Protein AF-0000000085130214 (afdb_homodimer)

Sequence (170 aa):
MQISTFSSREFNQHVSAAKKAASGDDVVYILDRGQPAHVLMSIEKFRELSGQTRNILQLLAMPEAADIDFDIERTKDLPRAVDLSMQISTFSSREFNQHVSAAKKAASGDDVVYILDRGQPAHVLMSIEKFRELSGQTRNILQLLAMPEAADIDFDIERTKDLPRAVDLS

Foldseek 3Di:
DAEAEEEPVRCVVPVVVQQVQQDDCYKYFYDYVRHTDDIDHDPVNVCVVVVVVVVVCLVVVPDPPDPSPPPPPPPPPPPDPPPPD/DAEAEEEPVRCVVPVVVQQVQQDDCYKYFYDYVRHTDDIDHDPVNVCVVVVVVVVVCLVVVPDPPDPDPPPPPPPPPPPPPPPPD

Radius of gyration: 20.52 Å; Cα contacts (8 Å, |Δi|>4): 220; chains: 2; bounding box: 68×54×56 Å

Organism: Delftia acidovorans (strain DSM 14801 / SPH-1) (NCBI:txid398578)

pLDDT: mean 75.81, std 28.14, range [27.58, 98.88]

Secondary structure (DSSP, 8-state):
--EEEEEHHHHHH-HHHHHHHS-TT-EEEEEETTEEEEEEEEHHHHHHHHHHHHHHHHHHH--SSS-------------------/--EEEEEHHHHHH-HHHHHHHS-TT-EEEEEETTEEEEEEEEHHHHHHHHHHHHHHHHHHS--SSS-------------------

Nearest PDB structures (foldseek):
  2odk-assembly2_D  TM=9.166E-01  e=1.575E-02  Nitrosomonas europaea
  3g5o-assembly1_D  TM=7.275E-01  e=4.324E-03  Mycobacterium tuberculosis H37Rv
  6jqy-assembly1_A  TM=8.224E-01  e=8.632E-02  Mycobacterium tuberculosis CDC1551
  3k33-assembly1_C-2  TM=6.121E-01  e=1.575E-02  Punavirus P1
  3k33-assembly1_D-2  TM=6.638E-01  e=3.366E-01  Punavirus P1

Solvent-accessible surface area (backbone atoms only — not comparable to full-atom values): 9834 Å² total; per-residue (Å²): 119,52,80,45,80,32,43,51,67,53,37,73,74,35,49,68,59,48,54,64,55,13,41,62,71,11,36,27,38,29,15,54,94,85,36,78,46,31,35,35,26,11,43,67,40,49,45,50,42,54,47,50,38,51,52,48,48,52,58,65,66,50,69,89,86,78,86,79,75,78,74,68,84,69,87,53,87,59,81,72,74,75,68,83,115,121,52,80,44,78,32,44,51,67,52,38,72,74,34,47,69,60,48,54,63,55,14,40,63,71,12,34,27,38,30,16,55,94,85,35,78,45,31,36,35,28,11,43,66,38,49,46,52,42,54,45,50,38,50,51,47,48,54,58,65,67,50,67,87,93,70,89,78,75,80,72,70,78,68,85,56,87,60,80,73,76,73,72,82,115

Structure (mmCIF, N/CA/C/O backbone):
data_AF-0000000085130214-model_v1
#
loop_
_entity.id
_entity.type
_entity.pdbx_description
1 polymer Antitoxin
#
loop_
_atom_site.group_PDB
_atom_site.id
_atom_site.type_symbol
_atom_site.label_atom_id
_atom_site.label_alt_id
_atom_site.label_comp_id
_atom_site.label_asym_id
_atom_site.label_entity_id
_atom_site.label_seq_id
_atom_site.pdbx_PDB_ins_code
_atom_site.Cartn_x
_atom_site.Cartn_y
_atom_site.Cartn_z
_atom_site.occupancy
_atom_site.B_iso_or_equiv
_atom_site.auth_seq_id
_atom_site.auth_comp_id
_atom_site.auth_asym_id
_atom_site.auth_atom_id
_atom_site.pdbx_PDB_model_num
ATOM 1 N N . MET A 1 1 ? -5.359 -2.365 13.938 1 82.62 1 MET A N 1
ATOM 2 C CA . MET A 1 1 ? -4.434 -2.58 12.828 1 82.62 1 MET A CA 1
ATOM 3 C C . MET A 1 1 ? -3.557 -3.803 13.078 1 82.62 1 MET A C 1
ATOM 5 O O . MET A 1 1 ? -2.889 -3.891 14.109 1 82.62 1 MET A O 1
ATOM 9 N N . GLN A 1 2 ? -3.699 -4.82 12.078 1 93.88 2 GLN A N 1
ATOM 10 C CA . GLN A 1 2 ? -2.797 -5.969 12.141 1 93.88 2 GLN A CA 1
ATOM 11 C C . GLN A 1 2 ? -1.781 -5.926 11 1 93.88 2 GLN A C 1
ATOM 13 O O . GLN A 1 2 ? -2.062 -5.383 9.93 1 93.88 2 GLN A O 1
ATOM 18 N N . ILE A 1 3 ? -0.602 -6.484 11.477 1 96 3 ILE A N 1
ATOM 19 C CA . ILE A 1 3 ? 0.452 -6.52 10.469 1 96 3 ILE A CA 1
ATOM 20 C C . ILE A 1 3 ? 0.766 -7.969 10.102 1 96 3 ILE A C 1
ATOM 22 O O . ILE A 1 3 ? 0.896 -8.828 10.977 1 96 3 ILE A O 1
ATOM 26 N N . SER A 1 4 ? 0.735 -8.234 8.828 1 98.31 4 SER A N 1
ATOM 27 C CA . SER A 1 4 ? 1.188 -9.523 8.312 1 98.31 4 SER A CA 1
ATOM 28 C C . SER A 1 4 ? 2.443 -9.367 7.461 1 98.31 4 SER A C 1
ATOM 30 O O . SER A 1 4 ? 2.627 -8.336 6.801 1 98.31 4 SER A O 1
ATOM 32 N N . THR A 1 5 ? 3.287 -10.422 7.539 1 98.44 5 THR A N 1
ATOM 33 C CA . THR A 1 5 ? 4.52 -10.391 6.762 1 98.44 5 THR A CA 1
ATOM 34 C C . THR A 1 5 ? 4.648 -11.641 5.895 1 98.44 5 THR A C 1
ATOM 36 O O . THR A 1 5 ? 4.402 -12.758 6.363 1 98.44 5 THR A O 1
ATOM 39 N N . PHE A 1 6 ? 5.004 -11.43 4.629 1 98.56 6 PHE A N 1
ATOM 40 C CA . PHE A 1 6 ? 5.289 -12.508 3.686 1 98.56 6 PHE A CA 1
ATOM 41 C C . PHE A 1 6 ? 6.664 -12.328 3.057 1 98.56 6 PHE A C 1
ATOM 43 O O . PHE A 1 6 ? 7.062 -11.211 2.727 1 98.56 6 PHE A O 1
ATOM 50 N N . SER A 1 7 ? 7.32 -13.438 2.916 1 98.56 7 SER A N 1
ATOM 51 C CA . SER A 1 7 ? 8.453 -13.375 1.995 1 98.56 7 SER A CA 1
ATOM 52 C C . SER A 1 7 ? 7.98 -13.227 0.551 1 98.56 7 SER A C 1
ATOM 54 O O . SER A 1 7 ? 6.82 -13.508 0.238 1 98.56 7 SER A O 1
ATOM 56 N N . SER A 1 8 ? 8.859 -12.789 -0.259 1 98 8 SER A N 1
ATOM 57 C CA . SER A 1 8 ? 8.547 -12.703 -1.682 1 98 8 SER A CA 1
ATOM 58 C C . SER A 1 8 ? 7.988 -14.016 -2.211 1 98 8 SER A C 1
ATOM 60 O O . SER A 1 8 ? 6.98 -14.031 -2.92 1 98 8 SER A O 1
ATOM 62 N N . ARG A 1 9 ? 8.625 -15.117 -1.759 1 97.06 9 ARG A N 1
ATOM 63 C CA . ARG A 1 9 ? 8.203 -16.438 -2.197 1 97.06 9 ARG A CA 1
ATOM 64 C C . ARG A 1 9 ? 6.805 -16.766 -1.686 1 97.06 9 ARG A C 1
ATOM 66 O O . ARG A 1 9 ? 5.945 -17.203 -2.449 1 97.06 9 ARG A O 1
ATOM 73 N N . GLU A 1 10 ? 6.594 -16.594 -0.396 1 97.75 10 GLU A N 1
ATOM 74 C CA . GLU A 1 10 ? 5.285 -16.844 0.197 1 97.75 10 GLU A CA 1
ATOM 75 C C . GLU A 1 10 ? 4.203 -16 -0.475 1 97.75 10 GLU A C 1
ATOM 77 O O . GLU A 1 10 ? 3.105 -16.484 -0.747 1 97.75 10 GLU A O 1
ATOM 82 N N . PHE A 1 11 ? 4.508 -14.781 -0.759 1 98.44 11 PHE A N 1
ATOM 83 C CA . PHE A 1 11 ? 3.566 -13.859 -1.39 1 98.44 11 PHE A CA 1
ATOM 84 C C . PHE A 1 11 ? 3.176 -14.359 -2.777 1 98.44 11 PHE A C 1
ATOM 86 O O . PHE A 1 11 ? 1.996 -14.352 -3.135 1 98.44 11 PHE A O 1
ATOM 93 N N . ASN A 1 12 ? 4.168 -14.75 -3.494 1 96.88 12 ASN A N 1
ATOM 94 C CA . ASN A 1 12 ? 3.924 -15.281 -4.832 1 96.88 12 ASN A CA 1
ATOM 95 C C . ASN A 1 12 ? 3.055 -16.531 -4.789 1 96.88 12 ASN A C 1
ATOM 97 O O . ASN A 1 12 ? 2.248 -16.766 -5.691 1 96.88 12 ASN A O 1
ATOM 101 N N . GLN A 1 13 ? 3.17 -17.281 -3.738 1 96.75 13 GLN A N 1
ATOM 102 C CA . GLN A 1 13 ? 2.457 -18.547 -3.631 1 96.75 13 GLN A CA 1
ATOM 103 C C . GLN A 1 13 ? 1.081 -18.359 -3.002 1 96.75 13 GLN A C 1
ATOM 105 O O . GLN A 1 13 ? 0.178 -19.172 -3.207 1 96.75 13 GLN A O 1
ATOM 110 N N . HIS A 1 14 ? 0.981 -17.297 -2.199 1 97.25 14 HIS A N 1
ATOM 111 C CA . HIS A 1 14 ? -0.239 -17.109 -1.423 1 97.25 14 HIS A CA 1
ATOM 112 C C . HIS A 1 14 ? -0.788 -15.703 -1.591 1 97.25 14 HIS A C 1
ATOM 114 O O . HIS A 1 14 ? -1.056 -15.016 -0.603 1 97.25 14 HIS A O 1
ATOM 120 N N . VAL A 1 15 ? -1.053 -15.32 -2.834 1 97.88 15 VAL A N 1
ATOM 121 C CA . VAL A 1 15 ? -1.51 -13.969 -3.148 1 97.88 15 VAL A CA 1
ATOM 122 C C . VAL A 1 15 ? -2.906 -13.75 -2.572 1 97.88 15 VAL A C 1
ATOM 124 O O . VAL A 1 15 ? -3.197 -12.688 -2.02 1 97.88 15 VAL A O 1
ATOM 127 N N . SER A 1 16 ? -3.736 -14.773 -2.695 1 97.31 16 SER A N 1
ATOM 128 C CA . SER A 1 16 ? -5.102 -14.68 -2.193 1 97.31 16 SER A CA 1
ATOM 129 C C . SER A 1 16 ? -5.121 -14.453 -0.684 1 97.31 16 SER A C 1
ATOM 131 O O . SER A 1 16 ? -5.918 -13.656 -0.181 1 97.31 16 SER A O 1
ATOM 133 N N . ALA A 1 17 ? -4.27 -15.172 0.057 1 98.06 17 ALA A N 1
ATOM 134 C CA . ALA A 1 17 ? -4.164 -15 1.503 1 98.06 17 ALA A CA 1
ATOM 135 C C . ALA A 1 17 ? -3.676 -13.602 1.853 1 98.06 17 ALA A C 1
ATOM 137 O O . ALA A 1 17 ? -4.152 -12.992 2.814 1 98.06 17 ALA A O 1
ATOM 138 N N . ALA A 1 18 ? -2.752 -13.086 1.091 1 98.62 18 ALA A N 1
ATOM 139 C CA . ALA A 1 18 ? -2.219 -11.742 1.301 1 98.62 18 ALA A CA 1
ATOM 140 C C . ALA A 1 18 ? -3.303 -10.688 1.104 1 98.62 18 ALA A C 1
ATOM 142 O O . ALA A 1 18 ? -3.406 -9.742 1.888 1 98.62 18 ALA A O 1
ATOM 143 N N . LYS A 1 19 ? -4.09 -10.852 0.056 1 98.19 19 LYS A N 1
ATOM 144 C CA . LYS A 1 19 ? -5.191 -9.93 -0.198 1 98.19 19 LYS A CA 1
ATOM 145 C C . LYS A 1 19 ? -6.199 -9.945 0.946 1 98.19 19 LYS A C 1
ATOM 147 O O . LYS A 1 19 ? -6.703 -8.898 1.357 1 98.19 19 LYS A O 1
ATOM 152 N N . LYS A 1 20 ? -6.465 -11.148 1.44 1 98.06 20 LYS A N 1
ATOM 153 C CA . LYS A 1 20 ? -7.398 -11.273 2.555 1 98.06 20 LYS A CA 1
ATOM 154 C C . LYS A 1 20 ? -6.844 -10.625 3.816 1 98.06 20 LYS A C 1
ATOM 156 O O . LYS A 1 20 ? -7.586 -10.008 4.582 1 98.06 20 LYS A O 1
ATOM 161 N N . ALA A 1 21 ? -5.57 -10.781 3.994 1 98.56 21 ALA A N 1
ATOM 162 C CA . ALA A 1 21 ? -4.902 -10.211 5.156 1 98.56 21 ALA A CA 1
ATOM 163 C C . ALA A 1 21 ? -4.859 -8.688 5.066 1 98.56 21 ALA A C 1
ATOM 165 O O . ALA A 1 21 ? -4.934 -7.992 6.086 1 98.56 21 ALA A O 1
ATOM 166 N N . ALA A 1 22 ? -4.801 -8.156 3.871 1 98.5 22 ALA A N 1
ATOM 167 C CA . ALA A 1 22 ? -4.777 -6.715 3.623 1 98.5 22 ALA A CA 1
ATOM 168 C C . ALA A 1 22 ? -6.191 -6.141 3.574 1 98.5 22 ALA A C 1
ATOM 170 O O . ALA A 1 22 ? -6.645 -5.68 2.525 1 98.5 22 ALA A O 1
ATOM 171 N N . SER A 1 23 ? -6.875 -6.156 4.68 1 97.88 23 SER A N 1
ATOM 172 C CA . SER A 1 23 ? -8.266 -5.727 4.781 1 97.88 23 SER A CA 1
ATOM 173 C C . SER A 1 23 ? -8.445 -4.695 5.887 1 97.88 23 SER A C 1
ATOM 175 O O . SER A 1 23 ? -7.82 -4.793 6.945 1 97.88 23 SER A O 1
ATOM 177 N N . GLY A 1 24 ? -9.312 -3.779 5.566 1 96.88 24 GLY A N 1
ATOM 178 C CA . GLY A 1 24 ? -9.516 -2.734 6.555 1 96.88 24 GLY A CA 1
ATOM 179 C C . GLY A 1 24 ? -8.266 -1.927 6.84 1 96.88 24 GLY A C 1
ATOM 180 O O . GLY A 1 24 ? -7.645 -1.394 5.922 1 96.88 24 GLY A O 1
ATOM 181 N N . ASP A 1 25 ? -7.867 -1.956 8.125 1 95.88 25 ASP A N 1
ATOM 182 C CA . ASP A 1 25 ? -6.707 -1.171 8.531 1 95.88 25 ASP A CA 1
ATOM 183 C C . ASP A 1 25 ? -5.434 -2.018 8.5 1 95.88 25 ASP A C 1
ATOM 185 O O . ASP A 1 25 ? -4.336 -1.504 8.719 1 95.88 25 ASP A O 1
ATOM 189 N N . ASP A 1 26 ? -5.602 -3.279 8.148 1 98.06 26 ASP A N 1
ATOM 190 C CA . ASP A 1 26 ? -4.469 -4.195 8.211 1 98.06 26 ASP A CA 1
ATOM 191 C C . ASP A 1 26 ? -3.557 -4.035 7 1 98.06 26 ASP A C 1
ATOM 193 O O . ASP A 1 26 ? -4.031 -3.777 5.891 1 98.06 26 ASP A O 1
ATOM 197 N N . VAL A 1 27 ? -2.219 -4.23 7.238 1 98.12 27 VAL A N 1
ATOM 198 C CA . VAL A 1 27 ? -1.225 -4.043 6.188 1 98.12 27 VAL A CA 1
ATOM 199 C C . VAL A 1 27 ? -0.369 -5.301 6.055 1 98.12 27 VAL A C 1
ATOM 201 O O . VAL A 1 27 ? -0.035 -5.938 7.055 1 98.12 27 VAL A O 1
ATOM 204 N N . VAL A 1 28 ? -0.035 -5.598 4.805 1 98.88 28 VAL A N 1
ATOM 205 C CA . VAL A 1 28 ? 0.824 -6.742 4.527 1 98.88 28 VAL A CA 1
ATOM 206 C C . VAL A 1 28 ? 2.174 -6.262 3.996 1 98.88 28 VAL A C 1
ATOM 208 O O . VAL A 1 28 ? 2.232 -5.539 3 1 98.88 28 VAL A O 1
ATOM 211 N N . TYR A 1 29 ? 3.238 -6.699 4.688 1 98.75 29 TYR A N 1
ATOM 212 C CA . TYR A 1 29 ? 4.598 -6.438 4.227 1 98.75 29 TYR A CA 1
ATOM 213 C C . TYR A 1 29 ? 5.137 -7.617 3.42 1 98.75 29 TYR A C 1
ATOM 215 O O . TYR A 1 29 ? 5.008 -8.773 3.834 1 98.75 29 TYR A O 1
ATOM 223 N N . ILE A 1 30 ? 5.652 -7.266 2.336 1 98.88 30 ILE A N 1
ATOM 224 C CA . ILE A 1 30 ? 6.324 -8.258 1.501 1 98.88 30 ILE A CA 1
ATOM 225 C C . ILE A 1 30 ? 7.836 -8.07 1.595 1 98.88 30 ILE A C 1
ATOM 227 O O . ILE A 1 30 ? 8.352 -6.973 1.358 1 98.88 30 ILE A O 1
ATOM 231 N N . LEU A 1 31 ? 8.531 -9.195 1.911 1 98.75 31 LEU A N 1
ATOM 232 C CA . LEU A 1 31 ? 9.969 -9.117 2.135 1 98.75 31 LEU A CA 1
ATOM 233 C C . LEU A 1 31 ? 10.734 -9.695 0.951 1 98.75 31 LEU A C 1
ATOM 235 O O . LEU A 1 31 ? 10.336 -10.711 0.383 1 98.75 31 LEU A O 1
ATOM 239 N N . ASP A 1 32 ? 11.703 -9.07 0.537 1 98.12 32 ASP A N 1
ATOM 240 C CA . ASP A 1 32 ? 12.695 -9.609 -0.391 1 98.12 32 ASP A CA 1
ATOM 241 C C . ASP A 1 32 ? 13.992 -9.969 0.334 1 98.12 32 ASP A C 1
ATOM 243 O O . ASP A 1 32 ? 14.75 -9.086 0.738 1 98.12 32 ASP A O 1
ATOM 247 N N . ARG A 1 33 ? 14.281 -11.172 0.426 1 97 33 ARG A N 1
ATOM 248 C CA . ARG A 1 33 ? 15.445 -11.695 1.139 1 97 33 ARG A CA 1
ATOM 249 C C . ARG A 1 33 ? 15.516 -11.125 2.553 1 97 33 ARG A C 1
ATOM 251 O O . ARG A 1 33 ? 16.562 -10.641 2.98 1 97 33 ARG A O 1
ATOM 258 N N . GLY A 1 34 ? 14.383 -11.031 3.209 1 97.06 34 GLY A N 1
ATOM 259 C CA . GLY A 1 34 ? 14.289 -10.68 4.617 1 97.06 34 GLY A CA 1
ATOM 260 C C . GLY A 1 34 ? 14.109 -9.188 4.848 1 97.06 34 GLY A C 1
ATOM 261 O O . GLY A 1 34 ? 13.914 -8.75 5.984 1 97.06 34 GLY A O 1
ATOM 262 N N . GLN A 1 35 ? 14.117 -8.406 3.791 1 97.94 35 GLN A N 1
ATOM 263 C CA . GLN A 1 35 ? 13.961 -6.961 3.902 1 97.94 35 GLN A CA 1
ATOM 264 C C . GLN A 1 35 ? 12.633 -6.504 3.303 1 97.94 35 GLN A C 1
ATOM 266 O O . GLN A 1 35 ? 12.234 -6.977 2.238 1 97.94 35 GLN A O 1
ATOM 271 N N . PRO A 1 36 ? 12 -5.629 3.957 1 98.25 36 PRO A N 1
ATOM 272 C CA . PRO A 1 36 ? 10.758 -5.129 3.363 1 98.25 36 PRO A CA 1
ATOM 273 C C . PRO A 1 36 ? 10.969 -4.516 1.979 1 98.25 36 PRO A C 1
ATOM 275 O O . PRO A 1 36 ? 11.891 -3.713 1.789 1 98.25 36 PRO A O 1
ATOM 278 N N . ALA A 1 37 ? 10.141 -4.902 1.09 1 98.81 37 ALA A N 1
ATOM 279 C CA . ALA A 1 37 ? 10.273 -4.41 -0.28 1 98.81 37 ALA A CA 1
ATOM 280 C C . ALA A 1 37 ? 8.992 -3.725 -0.741 1 98.81 37 ALA A C 1
ATOM 282 O O . ALA A 1 37 ? 9.039 -2.668 -1.376 1 98.81 37 ALA A O 1
ATOM 283 N N . HIS A 1 38 ? 7.844 -4.309 -0.414 1 98.88 38 HIS A N 1
ATOM 284 C CA . HIS A 1 38 ? 6.551 -3.785 -0.84 1 98.88 38 HIS A CA 1
ATOM 285 C C . HIS A 1 38 ? 5.539 -3.824 0.3 1 98.88 38 HIS A C 1
ATOM 287 O O . HIS A 1 38 ? 5.766 -4.484 1.315 1 98.88 38 HIS A O 1
ATOM 293 N N . VAL A 1 39 ? 4.445 -3.111 0.103 1 98.81 39 VAL A N 1
ATOM 294 C CA . VAL A 1 39 ? 3.324 -3.125 1.038 1 98.81 39 VAL A CA 1
ATOM 295 C C . VAL A 1 39 ? 2.012 -3.268 0.271 1 98.81 39 VAL A C 1
ATOM 297 O O . VAL A 1 39 ? 1.814 -2.619 -0.759 1 98.81 39 VAL A O 1
ATOM 300 N N . LEU A 1 40 ? 1.245 -4.117 0.734 1 98.88 40 LEU A N 1
ATOM 301 C CA . LEU A 1 40 ? -0.114 -4.324 0.246 1 98.88 40 LEU A CA 1
ATOM 302 C C . LEU A 1 40 ? -1.138 -3.885 1.287 1 98.88 40 LEU A C 1
ATOM 304 O O . LEU A 1 40 ? -1.004 -4.207 2.471 1 98.88 40 LEU A O 1
ATOM 308 N N . MET A 1 41 ? -2.125 -3.08 0.871 1 98.56 41 MET A N 1
ATOM 309 C CA . MET A 1 41 ? -3.182 -2.629 1.772 1 98.56 41 MET A CA 1
ATOM 310 C C . MET A 1 41 ? -4.512 -2.516 1.038 1 98.56 41 MET A C 1
ATOM 312 O O . MET A 1 41 ? -4.555 -2.596 -0.191 1 98.56 41 MET A O 1
ATOM 316 N N . SER A 1 42 ? -5.57 -2.371 1.771 1 98.81 42 SER A N 1
ATOM 317 C CA . SER A 1 42 ? -6.883 -2.16 1.17 1 98.81 42 SER A CA 1
ATOM 318 C C . SER A 1 42 ? -6.988 -0.772 0.545 1 98.81 42 SER A C 1
ATOM 320 O O . SER A 1 42 ? -6.246 0.139 0.916 1 98.81 42 SER A O 1
ATOM 322 N N . ILE A 1 43 ? -7.891 -0.609 -0.299 1 98.31 43 ILE A N 1
ATOM 323 C CA . ILE A 1 43 ? -8.117 0.686 -0.93 1 98.31 43 ILE A CA 1
ATOM 324 C C . ILE A 1 43 ? -8.562 1.701 0.122 1 98.31 43 ILE A C 1
ATOM 326 O O . ILE A 1 43 ? -8.203 2.879 0.043 1 98.31 43 ILE A O 1
ATOM 330 N N . GLU A 1 44 ? -9.289 1.315 1.1 1 97 44 GLU A N 1
ATOM 331 C CA . GLU A 1 44 ? -9.758 2.199 2.162 1 97 44 GLU A CA 1
ATOM 332 C C . GLU A 1 44 ? -8.594 2.734 2.992 1 97 44 GLU A C 1
ATOM 334 O O . GLU A 1 44 ? -8.547 3.926 3.299 1 97 44 GLU A O 1
ATOM 339 N N . LYS A 1 45 ? -7.699 1.875 3.303 1 96 45 LYS A N 1
ATOM 340 C CA . LYS A 1 45 ? -6.539 2.293 4.086 1 96 45 LYS A CA 1
ATOM 341 C C . LYS A 1 45 ? -5.66 3.258 3.291 1 96 45 LYS A C 1
ATOM 343 O O . LYS A 1 45 ? -5.16 4.242 3.84 1 96 45 LYS A O 1
ATOM 348 N N . PHE A 1 46 ? -5.539 3.025 2.076 1 96.75 46 PHE A N 1
ATOM 349 C CA . PHE A 1 46 ? -4.75 3.896 1.213 1 96.75 46 PHE A CA 1
ATOM 350 C C . PHE A 1 46 ? -5.379 5.281 1.126 1 96.75 46 PHE A C 1
ATOM 352 O O . PHE A 1 46 ? -4.676 6.293 1.212 1 96.75 46 PHE A O 1
ATOM 359 N N . ARG A 1 47 ? -6.602 5.336 0.992 1 93.88 47 ARG A N 1
ATOM 360 C CA . ARG A 1 47 ? -7.32 6.605 0.925 1 93.88 47 ARG A CA 1
ATOM 361 C C . ARG A 1 47 ? -7.164 7.391 2.221 1 93.88 47 ARG A C 1
ATOM 363 O O . ARG A 1 47 ? -6.977 8.609 2.193 1 93.88 47 ARG A O 1
ATOM 370 N N . GLU A 1 48 ? -7.246 6.723 3.264 1 90.81 48 GLU A N 1
ATOM 371 C CA . GLU A 1 48 ? -7.047 7.367 4.559 1 90.81 48 GLU A CA 1
ATOM 372 C C . GLU A 1 48 ? -5.664 8.008 4.656 1 90.81 48 GLU A C 1
ATOM 374 O O . GLU A 1 48 ? -5.535 9.164 5.055 1 90.81 48 GLU A O 1
ATOM 379 N N . LEU A 1 49 ? -4.691 7.242 4.301 1 89.5 49 LEU A N 1
ATOM 380 C CA . LEU A 1 49 ? -3.314 7.707 4.395 1 89.5 49 LEU A CA 1
ATOM 381 C C . LEU A 1 49 ? -3.064 8.859 3.422 1 89.5 49 LEU A C 1
ATOM 383 O O . LEU A 1 49 ? -2.467 9.867 3.793 1 89.5 49 LEU A O 1
ATOM 387 N N . SER A 1 50 ? -3.529 8.66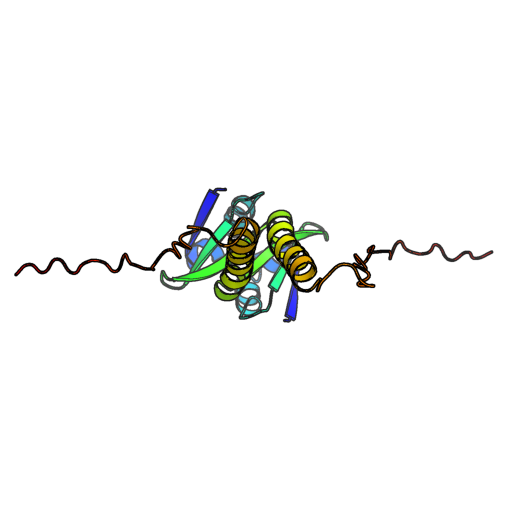4 2.207 1 88.5 50 SER A N 1
ATOM 388 C CA . SER A 1 50 ? -3.303 9.664 1.171 1 88.5 50 SER A CA 1
ATOM 389 C C . SER A 1 50 ? -4.137 10.914 1.42 1 88.5 50 SER A C 1
ATOM 391 O O . SER A 1 50 ? -3.678 12.031 1.174 1 88.5 50 SER A O 1
ATOM 393 N N . GLY A 1 51 ? -5.383 10.695 1.827 1 84.81 51 GLY A N 1
ATOM 394 C CA . GLY A 1 51 ? -6.258 11.812 2.115 1 84.81 51 GLY A CA 1
ATOM 395 C C . GLY A 1 51 ? -5.801 12.641 3.301 1 84.81 51 GLY A C 1
ATOM 396 O O . GLY A 1 51 ? -5.855 13.875 3.264 1 84.81 51 GLY A O 1
ATOM 397 N N . GLN A 1 52 ? -5.43 11.961 4.262 1 77.5 52 GLN A N 1
ATOM 398 C CA . GLN A 1 52 ? -4.953 12.656 5.453 1 77.5 52 GLN A CA 1
ATOM 399 C C . GLN A 1 52 ? -3.746 13.531 5.133 1 77.5 52 GLN A C 1
ATOM 401 O O . GLN A 1 52 ? -3.646 14.664 5.613 1 77.5 52 GLN A O 1
ATOM 406 N N . THR A 1 53 ? -2.875 13.031 4.281 1 75.81 53 THR A N 1
ATOM 407 C CA . THR A 1 53 ? -1.681 13.773 3.893 1 75.81 53 THR A CA 1
ATOM 408 C C . THR A 1 53 ? -2.053 15.023 3.096 1 75.81 53 THR A C 1
ATOM 410 O O . THR A 1 53 ? -1.541 16.109 3.361 1 75.81 53 THR A O 1
ATOM 413 N N . ARG A 1 54 ? -2.967 14.883 2.223 1 76.5 54 ARG A N 1
ATOM 414 C CA . ARG A 1 54 ? -3.385 15.992 1.381 1 76.5 54 ARG A CA 1
ATOM 415 C C . ARG A 1 54 ? -4.105 17.062 2.201 1 76.5 54 ARG A C 1
ATOM 417 O O . ARG A 1 54 ? -3.879 18.25 2.008 1 76.5 54 ARG A O 1
ATOM 424 N N . ASN A 1 55 ? -4.996 16.625 3.082 1 77.31 55 ASN A N 1
ATOM 425 C CA . ASN A 1 55 ? -5.734 17.562 3.912 1 77.31 55 ASN A CA 1
ATOM 426 C C . ASN A 1 55 ? -4.801 18.375 4.816 1 77.31 55 ASN A C 1
ATOM 428 O O . ASN A 1 55 ? -4.973 19.578 4.98 1 77.31 55 ASN A O 1
ATOM 432 N N . ILE A 1 56 ? -3.891 17.719 5.277 1 70.06 56 ILE A N 1
ATOM 433 C CA . ILE A 1 56 ? -2.953 18.375 6.184 1 70.06 56 ILE A CA 1
ATOM 434 C C . ILE A 1 56 ? -2.102 19.375 5.41 1 70.06 56 ILE A C 1
ATOM 436 O O . ILE A 1 56 ? -1.869 20.5 5.875 1 70.06 56 ILE A O 1
ATOM 440 N N . LEU A 1 57 ? -1.671 18.969 4.262 1 69.31 57 LEU A N 1
ATOM 441 C CA . LEU A 1 57 ? -0.868 19.859 3.422 1 69.31 57 LEU A CA 1
ATOM 442 C C . LEU A 1 57 ? -1.667 21.078 3.008 1 69.31 57 LEU A C 1
ATOM 444 O O . LEU A 1 57 ? -1.13 22.188 2.969 1 69.31 57 LEU A O 1
ATOM 448 N N . GLN A 1 58 ? -2.926 20.781 2.721 1 70.38 58 GLN A N 1
ATOM 449 C CA . GLN A 1 58 ? -3.801 21.906 2.375 1 70.38 58 GLN A CA 1
ATOM 450 C C . GLN A 1 58 ? -3.996 22.828 3.566 1 70.38 58 GLN A C 1
ATOM 452 O O . GLN A 1 58 ? -3.996 24.062 3.406 1 70.38 58 GLN A O 1
ATOM 457 N N . LEU A 1 59 ? -4.047 22.203 4.75 1 67.5 59 LEU A N 1
ATOM 458 C CA . LEU A 1 59 ? -4.215 22.984 5.973 1 67.5 59 LEU A CA 1
ATOM 459 C C . LEU A 1 59 ? -2.957 23.797 6.273 1 67.5 59 LEU A C 1
ATOM 461 O O . LEU A 1 59 ? -3.043 24.938 6.727 1 67.5 59 LEU A O 1
ATOM 465 N N . LEU A 1 60 ? -1.816 23.219 6 1 66.12 60 LEU A N 1
ATOM 466 C CA . LEU A 1 60 ? -0.545 23.875 6.281 1 66.12 60 LEU A CA 1
ATOM 467 C C . LEU A 1 60 ? -0.244 24.938 5.234 1 66.12 60 LEU A C 1
ATOM 469 O O . LEU A 1 60 ? 0.45 25.922 5.52 1 66.12 60 LEU A O 1
ATOM 473 N N . ALA A 1 61 ? -0.525 24.609 4.051 1 58.53 61 ALA A N 1
ATOM 474 C CA . ALA A 1 61 ? -0.294 25.562 2.961 1 58.53 61 ALA A CA 1
ATOM 475 C C . ALA A 1 61 ? -1.238 26.75 3.061 1 58.53 61 ALA A C 1
ATOM 477 O O . ALA A 1 61 ? -1.087 27.734 2.328 1 58.53 61 ALA A O 1
ATOM 478 N N . MET A 1 62 ? -2.4 26.578 3.891 1 52.19 62 MET A N 1
ATOM 479 C CA . MET A 1 62 ? -3.303 27.703 4.043 1 52.19 62 MET A CA 1
ATOM 480 C C . MET A 1 62 ? -2.613 28.859 4.766 1 52.19 62 MET A C 1
ATOM 482 O O . MET A 1 62 ? -2.252 28.734 5.938 1 52.19 62 MET A O 1
ATOM 486 N N . PRO A 1 63 ? -1.787 29.656 4.191 1 47.22 63 PRO A N 1
ATOM 487 C CA . PRO A 1 63 ? -1.311 30.875 4.859 1 47.22 63 PRO A CA 1
ATOM 488 C C . PRO A 1 63 ? -2.27 31.359 5.941 1 47.22 63 PRO A C 1
ATOM 490 O O . PRO A 1 63 ? -3.428 30.938 5.984 1 47.22 63 PRO A O 1
ATOM 493 N N . GLU A 1 64 ? -2.352 32.812 6.812 1 43 64 GLU A N 1
ATOM 494 C CA . GLU A 1 64 ? -3.316 33.594 7.578 1 43 64 GLU A CA 1
ATOM 495 C C . GLU A 1 64 ? -4.734 33.406 7.0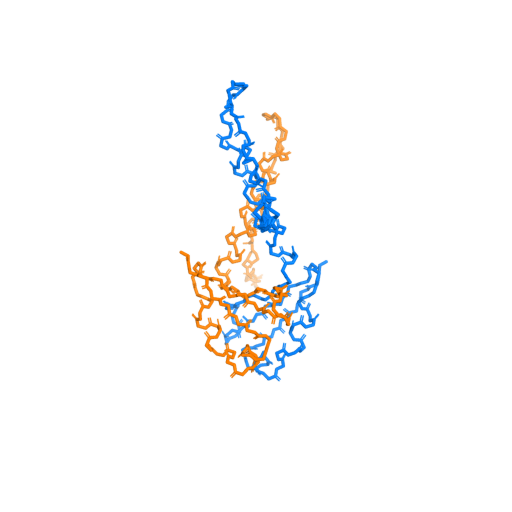62 1 43 64 GLU A C 1
ATOM 497 O O . GLU A 1 64 ? -4.93 32.938 5.938 1 43 64 GLU A O 1
ATOM 502 N N . ALA A 1 65 ? -6.234 34.031 7.711 1 38.88 65 ALA A N 1
ATOM 503 C CA . ALA A 1 65 ? -7.617 34.375 7.379 1 38.88 65 ALA A CA 1
ATOM 504 C C . ALA A 1 65 ? -7.762 34.688 5.887 1 38.88 65 ALA A C 1
ATOM 506 O O . ALA A 1 65 ? -8.867 34.938 5.406 1 38.88 65 ALA A O 1
ATOM 507 N N . ALA A 1 66 ? -7.133 35.406 5.051 1 38.31 66 ALA A N 1
ATOM 508 C CA . ALA A 1 66 ? -7.848 36 3.928 1 38.31 66 ALA A CA 1
ATOM 509 C C . ALA A 1 66 ? -8.383 34.938 2.984 1 38.31 66 ALA A C 1
ATOM 511 O O . ALA A 1 66 ? -9.477 34.406 3.197 1 38.31 66 ALA A O 1
ATOM 512 N N . ASP A 1 67 ? -8.469 34.812 1.395 1 35.28 67 ASP A N 1
ATOM 513 C CA . ASP A 1 67 ? -9.375 34.156 0.462 1 35.28 67 ASP A CA 1
ATOM 514 C C . ASP A 1 67 ? -9.07 32.656 0.355 1 35.28 67 ASP A C 1
ATOM 516 O O . ASP A 1 67 ? -8.562 32.188 -0.67 1 35.28 67 ASP A O 1
ATOM 520 N N . ILE A 1 68 ? -8.484 32 1.042 1 35.44 68 ILE A N 1
ATOM 521 C CA . ILE A 1 68 ? -8.039 30.688 0.615 1 35.44 68 ILE A CA 1
ATOM 522 C C . ILE A 1 68 ? -9.242 29.766 0.457 1 35.44 68 ILE A C 1
ATOM 524 O O . ILE A 1 68 ? -9.938 29.469 1.432 1 35.44 68 ILE A O 1
ATOM 528 N N . ASP A 1 69 ? -9.938 29.609 -0.725 1 33.06 69 ASP A N 1
ATOM 529 C CA . ASP A 1 69 ? -10.859 28.688 -1.379 1 33.06 69 ASP A CA 1
ATOM 530 C C . ASP A 1 69 ? -10.406 27.234 -1.201 1 33.06 69 ASP A C 1
ATOM 532 O O . ASP A 1 69 ? -9.344 26.844 -1.688 1 33.06 69 ASP A O 1
ATOM 536 N N . PHE A 1 70 ? -10.484 26.625 -0.19 1 32.47 70 PHE A N 1
ATOM 537 C CA . PHE A 1 70 ? -10.531 25.172 -0.003 1 32.47 70 PHE A CA 1
ATOM 538 C C . PHE A 1 70 ? -11.336 24.516 -1.115 1 32.47 70 PHE A C 1
ATOM 540 O O . PHE A 1 70 ? -12.57 24.578 -1.127 1 32.47 70 PHE A O 1
ATOM 547 N N . ASP A 1 71 ? -11.031 24.719 -2.41 1 32.31 71 ASP A N 1
ATOM 548 C CA . ASP A 1 71 ? -11.68 23.953 -3.479 1 32.31 71 ASP A CA 1
ATOM 549 C C . ASP A 1 71 ? -11.617 22.453 -3.201 1 32.31 71 ASP A C 1
ATOM 551 O O . ASP A 1 71 ? -10.555 21.844 -3.301 1 32.31 71 ASP A O 1
ATOM 555 N N . ILE A 1 72 ? -12.047 21.984 -2.16 1 31.05 72 ILE A N 1
ATOM 556 C CA . ILE A 1 72 ? -12.312 20.562 -2.045 1 31.05 72 ILE A CA 1
ATOM 557 C C . ILE A 1 72 ? -12.9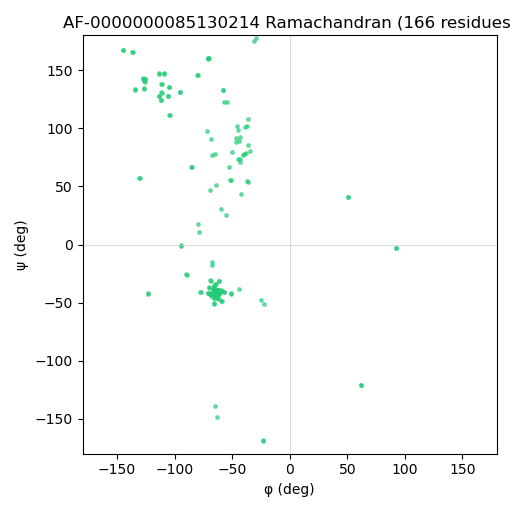22 20.047 -3.348 1 31.05 72 ILE A C 1
ATOM 559 O O . ILE A 1 72 ? -13.93 20.578 -3.82 1 31.05 72 ILE A O 1
ATOM 563 N N . GLU A 1 73 ? -12.133 19.406 -4.188 1 30.67 73 GLU A N 1
ATOM 564 C CA . GLU A 1 73 ? -12.508 18.625 -5.363 1 30.67 73 GLU A CA 1
ATOM 565 C C . GLU A 1 73 ? -13.789 17.828 -5.113 1 30.67 73 GLU A C 1
ATOM 567 O O . GLU A 1 73 ? -13.844 16.984 -4.211 1 30.67 73 GLU A O 1
ATOM 572 N N . ARG A 1 74 ? -15 18.453 -5.172 1 28.73 74 ARG A N 1
ATOM 573 C CA . ARG A 1 74 ? -16.297 17.891 -5.492 1 28.73 74 ARG A CA 1
ATOM 574 C C . ARG A 1 74 ? -16.188 16.812 -6.566 1 28.73 74 ARG A C 1
ATOM 576 O O . ARG A 1 74 ? -15.453 16.984 -7.543 1 28.73 74 ARG A O 1
ATOM 583 N N . THR A 1 75 ? -16.375 15.578 -6.09 1 31.91 75 THR A N 1
ATOM 584 C CA . THR A 1 75 ? -16.688 14.352 -6.812 1 31.91 75 THR A CA 1
ATOM 585 C C . THR A 1 75 ? -17.734 14.617 -7.895 1 31.91 75 THR A C 1
ATOM 587 O O . THR A 1 75 ? -18.922 14.719 -7.602 1 31.91 75 THR A O 1
ATOM 590 N N . LYS A 1 76 ? -17.641 15.625 -8.617 1 29.73 76 LYS A N 1
ATOM 591 C CA . LYS A 1 76 ? -18.688 15.914 -9.602 1 29.73 76 LYS A CA 1
ATOM 592 C C . LYS A 1 76 ? -18.797 14.789 -10.625 1 29.73 76 LYS A C 1
ATOM 594 O O . LYS A 1 76 ? -19.875 14.562 -11.18 1 29.73 76 LYS A O 1
ATOM 599 N N . ASP A 1 77 ? -17.766 14.336 -11.148 1 30.06 77 ASP A N 1
ATOM 600 C CA . ASP A 1 77 ? -18.078 13.977 -12.531 1 30.06 77 ASP A CA 1
ATOM 601 C C . ASP A 1 77 ? -19.016 12.773 -12.586 1 30.06 77 ASP A C 1
ATOM 603 O O . ASP A 1 77 ? -18.594 11.625 -12.461 1 30.06 77 ASP A O 1
ATOM 607 N N . LEU A 1 78 ? -20.078 12.836 -11.758 1 28.25 78 LEU A N 1
ATOM 608 C CA . LEU A 1 78 ? -21.062 11.844 -12.195 1 28.25 78 LEU A CA 1
ATOM 609 C C . LEU A 1 78 ? -21.422 12.039 -13.664 1 28.25 78 LEU A C 1
ATOM 611 O O . LEU A 1 78 ? -21.391 13.164 -14.172 1 28.25 78 LEU A O 1
ATOM 615 N N . PRO A 1 79 ? -21.234 11.016 -14.469 1 30.52 79 PRO A N 1
ATOM 616 C CA . PRO A 1 79 ? -21.609 11.086 -15.883 1 30.52 79 PRO A CA 1
ATOM 617 C C . PRO A 1 79 ? -23 11.695 -16.094 1 30.52 79 PRO A C 1
ATOM 619 O O . PRO A 1 79 ? -23.875 11.523 -15.242 1 30.52 79 PRO A O 1
ATOM 622 N N .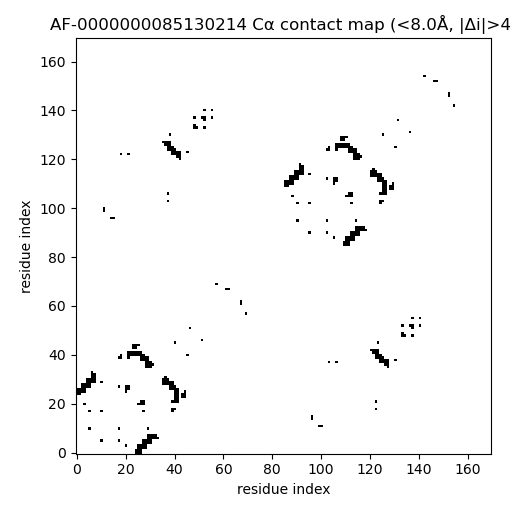 ARG A 1 80 ? -22.969 12.93 -16.484 1 31.53 80 ARG A N 1
ATOM 623 C CA . ARG A 1 80 ? -24.141 13.625 -16.984 1 31.53 80 ARG A CA 1
ATOM 624 C C . ARG A 1 80 ? -24.938 12.734 -17.938 1 31.53 80 ARG A C 1
ATOM 626 O O . ARG A 1 80 ? -24.375 12.195 -18.891 1 31.53 80 ARG A O 1
ATOM 633 N N . ALA A 1 81 ? -25.859 12.078 -17.344 1 31.34 81 ALA A N 1
ATOM 634 C CA . ALA A 1 81 ? -26.875 11.391 -18.141 1 31.34 81 ALA A CA 1
ATOM 635 C C . ALA A 1 81 ? -27.375 12.281 -19.281 1 31.34 81 ALA A C 1
ATOM 637 O O . ALA A 1 81 ? -27.672 13.461 -19.062 1 31.34 81 ALA A O 1
ATOM 638 N N . VAL A 1 82 ? -26.688 12.219 -20.469 1 30.69 82 VAL A N 1
ATOM 639 C CA . VAL A 1 82 ? -27.141 12.852 -21.703 1 30.69 82 VAL A CA 1
ATOM 640 C C . VAL A 1 82 ? -28.641 12.695 -21.844 1 30.69 82 VAL A C 1
ATOM 642 O O . VAL A 1 82 ? -29.172 11.578 -21.797 1 30.69 82 VAL A O 1
ATOM 645 N N . ASP A 1 83 ? -29.234 13.523 -21.094 1 29.03 83 ASP A N 1
ATOM 646 C CA . ASP A 1 83 ? -30.672 13.602 -21.312 1 29.03 83 ASP A CA 1
ATOM 647 C C . ASP A 1 83 ? -31 13.797 -22.797 1 29.03 83 ASP A C 1
ATOM 649 O O . ASP A 1 83 ? -30.594 14.797 -23.391 1 29.03 83 ASP A O 1
ATOM 653 N N . LEU A 1 84 ? -30.953 12.711 -23.547 1 29.73 84 LEU A N 1
ATOM 654 C CA . LEU A 1 84 ? -31.453 12.648 -24.922 1 29.73 84 LEU A CA 1
ATOM 655 C C . LEU A 1 84 ? -32.906 13.078 -24.969 1 29.73 84 LEU A C 1
ATOM 657 O O . LEU A 1 84 ? -33.594 12.914 -26 1 29.73 84 LEU A O 1
ATOM 661 N N . SER A 1 85 ? -33.312 13.93 -23.953 1 28.55 85 SER A N 1
ATOM 662 C CA . SER A 1 85 ? -34.625 14.398 -24.438 1 28.55 85 SER A CA 1
ATOM 663 C C . SER A 1 85 ? -34.438 15.562 -25.406 1 28.55 85 SER A C 1
ATOM 665 O O . SER A 1 85 ? -33.469 16.297 -25.344 1 28.55 85 SER A O 1
ATOM 667 N N . MET B 1 1 ? 5.336 9.977 -10.578 1 81.94 1 MET B N 1
ATOM 668 C CA . MET B 1 1 ? 4.445 8.93 -10.086 1 81.94 1 MET B CA 1
ATOM 669 C C . MET B 1 1 ? 3.621 8.336 -11.219 1 81.94 1 MET B C 1
ATOM 671 O O . MET B 1 1 ? 2.936 9.062 -11.945 1 81.94 1 MET B O 1
ATOM 675 N N . GLN B 1 2 ? 3.84 6.934 -11.398 1 93.69 2 GLN B N 1
ATOM 676 C CA . GLN B 1 2 ? 2.988 6.234 -12.359 1 93.69 2 GLN B CA 1
ATOM 677 C C . GLN B 1 2 ? 2.004 5.312 -11.648 1 93.69 2 GLN B C 1
ATOM 679 O O . GLN B 1 2 ? 2.281 4.828 -10.547 1 93.69 2 GLN B O 1
ATOM 684 N N . ILE B 1 3 ? 0.838 5.266 -12.406 1 95.94 3 ILE B N 1
ATOM 685 C CA . ILE B 1 3 ? -0.183 4.391 -11.844 1 95.94 3 ILE B CA 1
ATOM 686 C C . ILE B 1 3 ? -0.409 3.197 -12.766 1 95.94 3 ILE B C 1
ATOM 688 O O . ILE B 1 3 ? -0.511 3.357 -13.984 1 95.94 3 ILE B O 1
ATOM 692 N N . SER B 1 4 ? -0.335 2.029 -12.188 1 98.31 4 SER B N 1
ATOM 693 C CA . SER B 1 4 ? -0.702 0.808 -12.898 1 98.31 4 SER B CA 1
ATOM 694 C C . SER B 1 4 ? -1.94 0.163 -12.289 1 98.31 4 SER B C 1
ATOM 696 O O . SER B 1 4 ? -2.162 0.256 -11.078 1 98.31 4 SER B O 1
ATOM 698 N N . THR B 1 5 ? -2.719 -0.475 -13.203 1 98.44 5 THR B N 1
ATOM 699 C CA . THR B 1 5 ? -3.934 -1.136 -12.734 1 98.44 5 THR B CA 1
ATOM 700 C C . THR B 1 5 ? -3.969 -2.59 -13.195 1 98.44 5 THR B C 1
ATOM 702 O O . THR B 1 5 ? -3.666 -2.887 -14.352 1 98.44 5 THR B O 1
ATOM 705 N N . PHE B 1 6 ? -4.312 -3.479 -12.273 1 98.56 6 PHE B N 1
ATOM 706 C CA . PHE B 1 6 ? -4.508 -4.895 -12.555 1 98.56 6 PHE B CA 1
ATOM 707 C C . PHE B 1 6 ? -5.875 -5.359 -12.062 1 98.56 6 PHE B C 1
ATOM 709 O O . PHE B 1 6 ? -6.324 -4.961 -10.992 1 98.56 6 PHE B O 1
ATOM 716 N N . SER B 1 7 ? -6.445 -6.195 -12.875 1 98.56 7 SER B N 1
ATOM 717 C CA . SER B 1 7 ? -7.551 -6.953 -12.297 1 98.56 7 SER B CA 1
ATOM 718 C C . SER B 1 7 ? -7.051 -7.977 -11.281 1 98.56 7 SER B C 1
ATOM 720 O O . SER B 1 7 ? -5.867 -8.328 -11.281 1 98.56 7 SER B O 1
ATOM 722 N N . SER B 1 8 ? -7.938 -8.391 -10.453 1 98 8 SER B N 1
ATOM 723 C CA . SER B 1 8 ? -7.594 -9.438 -9.5 1 98 8 SER B CA 1
ATOM 724 C C . SER B 1 8 ? -6.949 -10.633 -10.203 1 98 8 SER B C 1
ATOM 726 O O . SER B 1 8 ? -5.926 -11.148 -9.75 1 98 8 SER B O 1
ATOM 728 N N . ARG B 1 9 ? -7.539 -10.984 -11.367 1 97.06 9 ARG B N 1
ATOM 729 C CA . ARG B 1 9 ? -7.027 -12.117 -12.125 1 97.06 9 ARG B CA 1
ATOM 730 C C . ARG B 1 9 ? -5.625 -11.836 -12.656 1 97.06 9 ARG B C 1
ATOM 732 O O . ARG B 1 9 ? -4.723 -12.664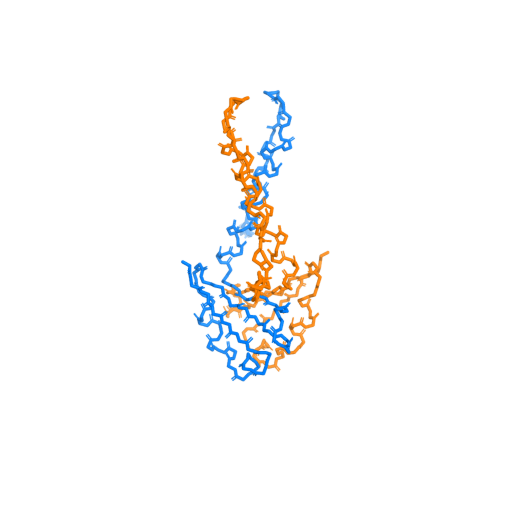 -12.516 1 97.06 9 ARG B O 1
ATOM 739 N N . GLU B 1 10 ? -5.457 -10.703 -13.305 1 97.81 10 GLU B N 1
ATOM 740 C CA . GLU B 1 10 ? -4.148 -10.312 -13.836 1 97.81 10 GLU B CA 1
ATOM 741 C C . GLU B 1 10 ? -3.102 -10.266 -12.727 1 97.81 10 GLU B C 1
ATOM 743 O O . GLU B 1 10 ? -1.972 -10.719 -12.914 1 97.81 10 GLU B O 1
ATOM 748 N N . PHE B 1 11 ? -3.471 -9.758 -11.609 1 98.44 11 PHE B N 1
ATOM 749 C CA . PHE B 1 11 ? -2.566 -9.641 -10.469 1 98.44 11 PHE B CA 1
ATOM 750 C C . PHE B 1 11 ? -2.113 -11.016 -9.992 1 98.44 11 PHE B C 1
ATOM 752 O O . PHE B 1 11 ? -0.925 -11.227 -9.742 1 98.44 11 PHE B O 1
ATOM 759 N N . ASN B 1 12 ? -3.066 -11.867 -9.891 1 96.88 12 ASN B N 1
ATOM 760 C CA . ASN B 1 12 ? -2.758 -13.234 -9.477 1 96.88 12 ASN B CA 1
ATOM 761 C C . ASN B 1 12 ? -1.816 -13.922 -10.461 1 96.88 12 ASN B C 1
ATOM 763 O O . ASN B 1 12 ? -0.975 -14.727 -10.062 1 96.88 12 ASN B O 1
ATOM 767 N N . GLN B 1 13 ? -1.913 -13.555 -11.711 1 96.69 13 GLN B N 1
ATOM 768 C CA . GLN B 1 13 ? -1.131 -14.211 -12.758 1 96.69 13 GLN B CA 1
ATOM 769 C C . GLN B 1 13 ? 0.215 -13.523 -12.953 1 96.69 13 GLN B C 1
ATOM 771 O O . GLN B 1 13 ? 1.166 -14.125 -13.445 1 96.69 13 GLN B O 1
ATOM 776 N N . HIS B 1 14 ? 0.24 -12.234 -12.594 1 97.25 14 HIS B N 1
ATOM 777 C CA . HIS B 1 14 ? 1.426 -11.445 -12.891 1 97.25 14 HIS B CA 1
ATOM 778 C C . HIS B 1 14 ? 1.898 -10.68 -11.656 1 97.25 14 HIS B C 1
ATOM 780 O O . HIS B 1 14 ? 2.1 -9.461 -11.711 1 97.25 14 HIS B O 1
ATOM 786 N N . VAL B 1 15 ? 2.162 -11.406 -10.594 1 97.88 15 VAL B N 1
ATOM 787 C CA . VAL B 1 15 ? 2.547 -10.805 -9.32 1 97.88 15 VAL B CA 1
ATOM 788 C C . VAL B 1 15 ? 3.916 -10.141 -9.461 1 97.88 15 VAL B C 1
ATOM 790 O O . VAL B 1 15 ? 4.129 -9.039 -8.953 1 97.88 15 VAL B O 1
ATOM 793 N N . SER B 1 16 ? 4.801 -10.812 -10.164 1 97.31 16 SER B N 1
ATOM 794 C CA . SER B 1 16 ? 6.148 -10.281 -10.359 1 97.31 16 SER B CA 1
ATOM 795 C C . SER B 1 16 ? 6.117 -8.961 -11.109 1 97.31 16 SER B C 1
ATOM 797 O O . SER B 1 16 ? 6.852 -8.023 -10.766 1 97.31 16 SER B O 1
ATOM 799 N N . ALA B 1 17 ? 5.305 -8.875 -12.156 1 98 17 ALA B N 1
ATOM 800 C CA . ALA B 1 17 ? 5.152 -7.637 -12.914 1 98 17 ALA B CA 1
ATOM 801 C C . ALA B 1 17 ? 4.574 -6.523 -12.039 1 98 17 ALA B C 1
ATOM 803 O O . ALA B 1 17 ? 4.988 -5.367 -12.141 1 98 17 ALA B O 1
ATOM 804 N N . ALA B 1 18 ? 3.637 -6.859 -11.195 1 98.56 18 ALA B N 1
ATOM 805 C CA . ALA B 1 18 ? 3.021 -5.895 -10.281 1 98.56 18 ALA B CA 1
ATOM 806 C C . ALA B 1 18 ? 4.047 -5.344 -9.297 1 98.56 18 ALA B C 1
ATOM 808 O O . ALA B 1 18 ? 4.074 -4.137 -9.031 1 98.56 18 ALA B O 1
ATOM 809 N N . LYS B 1 19 ? 4.871 -6.227 -8.758 1 98.19 19 LYS B N 1
ATOM 810 C CA . LYS B 1 19 ? 5.922 -5.797 -7.84 1 98.19 19 LYS B CA 1
ATOM 811 C C . LYS B 1 19 ? 6.898 -4.852 -8.531 1 98.19 19 LYS B C 1
ATOM 813 O O . LYS B 1 19 ? 7.328 -3.855 -7.945 1 98.19 19 LYS B O 1
ATOM 818 N N . LYS B 1 20 ? 7.223 -5.176 -9.773 1 98 20 LYS B N 1
ATOM 819 C CA . LYS B 1 20 ? 8.133 -4.324 -10.531 1 98 20 LYS B CA 1
ATOM 820 C C . LYS B 1 20 ? 7.512 -2.959 -10.805 1 98 20 LYS B C 1
ATOM 822 O O . LYS B 1 20 ? 8.203 -1.938 -10.766 1 98 20 LYS B O 1
ATOM 827 N N . ALA B 1 21 ? 6.25 -3 -11.086 1 98.5 21 ALA B N 1
ATOM 828 C CA . ALA B 1 21 ? 5.52 -1.766 -11.359 1 98.5 21 ALA B CA 1
ATOM 829 C C . ALA B 1 21 ? 5.395 -0.907 -10.109 1 98.5 21 ALA B C 1
ATOM 831 O O . ALA B 1 21 ? 5.406 0.323 -10.188 1 98.5 21 ALA B O 1
ATOM 832 N N . ALA B 1 22 ? 5.332 -1.524 -8.953 1 98.5 22 ALA B N 1
ATOM 833 C CA . ALA B 1 22 ? 5.23 -0.841 -7.664 1 98.5 22 ALA B CA 1
ATOM 834 C C . ALA B 1 22 ? 6.609 -0.448 -7.145 1 98.5 22 ALA B C 1
ATOM 836 O O . ALA B 1 22 ? 7.066 -0.968 -6.121 1 98.5 22 ALA B O 1
ATOM 837 N N . SER B 1 23 ? 7.27 0.453 -7.816 1 97.88 23 SER B N 1
ATOM 838 C CA . SER B 1 23 ? 8.633 0.875 -7.504 1 97.88 23 SER B CA 1
ATOM 839 C C . SER B 1 23 ? 8.719 2.391 -7.367 1 97.88 23 SER B C 1
ATOM 841 O O . SER B 1 23 ? 8.07 3.129 -8.109 1 97.88 23 SER B O 1
ATOM 843 N N . GLY B 1 24 ? 9.539 2.734 -6.418 1 96.88 24 GLY B N 1
ATOM 844 C CA . GLY B 1 24 ? 9.664 4.164 -6.195 1 96.88 24 GLY B CA 1
ATOM 845 C C . GLY B 1 24 ? 8.359 4.812 -5.766 1 96.88 24 GLY B C 1
ATOM 846 O O . GLY B 1 24 ? 7.73 4.379 -4.801 1 96.88 24 GLY B O 1
ATOM 847 N N . ASP B 1 25 ? 7.926 5.797 -6.594 1 95.81 25 ASP B N 1
ATOM 848 C CA . ASP B 1 25 ? 6.707 6.531 -6.25 1 95.81 25 ASP B CA 1
ATOM 849 C C . ASP B 1 25 ? 5.488 5.918 -6.934 1 95.81 25 ASP B C 1
ATOM 851 O O . ASP B 1 25 ? 4.359 6.348 -6.699 1 95.81 25 ASP B O 1
ATOM 855 N N . ASP B 1 26 ? 5.727 4.871 -7.703 1 98 26 ASP B N 1
ATOM 856 C CA . ASP B 1 26 ? 4.648 4.297 -8.5 1 98 26 ASP B CA 1
ATOM 857 C C . ASP B 1 26 ? 3.76 3.393 -7.648 1 98 26 ASP B C 1
ATOM 859 O O . ASP B 1 26 ? 4.246 2.705 -6.75 1 98 26 ASP B O 1
ATOM 863 N N . VAL B 1 27 ? 2.424 3.385 -7.988 1 98.12 27 VAL B N 1
ATOM 864 C CA . VAL B 1 27 ? 1.45 2.613 -7.223 1 98.12 27 VAL B CA 1
ATOM 865 C C . VAL B 1 27 ? 0.673 1.689 -8.156 1 98.12 27 VAL B C 1
ATOM 867 O O . VAL B 1 27 ? 0.35 2.064 -9.281 1 98.12 27 VAL B O 1
ATOM 870 N N . VAL B 1 28 ? 0.398 0.5 -7.637 1 98.81 28 VAL B N 1
ATOM 871 C CA . VAL B 1 28 ? -0.387 -0.467 -8.398 1 98.81 28 VAL B CA 1
ATOM 872 C C . VAL B 1 28 ? -1.746 -0.668 -7.727 1 98.81 28 VAL B C 1
ATOM 874 O O . VAL B 1 28 ? -1.818 -1.017 -6.547 1 98.81 28 VAL B O 1
ATOM 877 N N . TYR B 1 29 ? -2.809 -0.45 -8.523 1 98.75 29 TYR B N 1
ATOM 878 C CA . TYR B 1 29 ? -4.168 -0.729 -8.078 1 98.75 29 TYR B CA 1
ATOM 879 C C . TYR B 1 29 ? -4.617 -2.115 -8.523 1 98.75 29 TYR B C 1
ATOM 881 O O . TYR B 1 29 ? -4.43 -2.49 -9.68 1 98.75 29 TYR B O 1
ATOM 889 N N . ILE B 1 30 ? -5.121 -2.779 -7.594 1 98.88 30 ILE B N 1
ATOM 890 C CA . ILE B 1 30 ? -5.711 -4.082 -7.879 1 98.88 30 ILE B CA 1
ATOM 891 C C . ILE B 1 30 ? -7.234 -3.979 -7.828 1 98.88 30 ILE B C 1
ATOM 893 O O . ILE B 1 30 ? -7.801 -3.525 -6.828 1 98.88 30 ILE B O 1
ATOM 897 N N . LEU B 1 31 ? -7.871 -4.453 -8.93 1 98.75 31 LEU B N 1
ATOM 898 C CA . LEU B 1 31 ? -9.312 -4.305 -9.047 1 98.75 31 LEU B CA 1
ATOM 899 C C . LEU B 1 31 ? -10.016 -5.637 -8.797 1 98.75 31 LEU B C 1
ATOM 901 O O . LEU B 1 31 ? -9.547 -6.684 -9.25 1 98.75 31 LEU B O 1
ATOM 905 N N . ASP B 1 32 ? -11.008 -5.641 -8.086 1 98.12 32 ASP B N 1
ATOM 906 C CA . ASP B 1 32 ? -11.938 -6.758 -7.969 1 98.12 32 ASP B CA 1
ATOM 907 C C . ASP B 1 32 ? -13.227 -6.473 -8.734 1 98.12 32 ASP B C 1
ATOM 909 O O . ASP B 1 32 ? -14.039 -5.652 -8.305 1 98.12 32 ASP B O 1
ATOM 913 N N . ARG B 1 33 ? -13.445 -7.148 -9.75 1 97 33 ARG B N 1
ATOM 914 C CA . ARG B 1 33 ? -14.594 -6.965 -10.633 1 97 33 ARG B CA 1
ATOM 915 C C . ARG B 1 33 ? -14.734 -5.504 -11.047 1 97 33 ARG B C 1
ATOM 917 O O . ARG B 1 33 ? -15.82 -4.93 -10.969 1 97 33 ARG B O 1
ATOM 924 N N . GLY B 1 34 ? -13.617 -4.863 -11.336 1 97.06 34 GLY B N 1
ATOM 925 C CA . GLY B 1 34 ? -13.578 -3.529 -11.914 1 97.06 34 GLY B CA 1
ATOM 926 C C . GLY B 1 34 ? -13.492 -2.43 -10.875 1 97.06 34 GLY B C 1
ATOM 927 O O . GLY B 1 34 ? -13.344 -1.254 -11.219 1 97.06 34 GLY B O 1
ATOM 928 N N . GLN B 1 35 ? -13.531 -2.785 -9.609 1 98 35 GLN B N 1
ATOM 929 C CA . GLN B 1 35 ? -13.461 -1.806 -8.531 1 98 35 GLN B CA 1
ATOM 930 C C . GLN B 1 35 ? -12.148 -1.926 -7.766 1 98 35 GLN B C 1
ATOM 932 O O . GLN B 1 35 ? -11.688 -3.033 -7.48 1 98 35 GLN B O 1
ATOM 937 N N . PRO B 1 36 ? -11.586 -0.845 -7.457 1 98.25 36 PRO B N 1
ATOM 938 C CA . PRO B 1 36 ? -10.359 -0.94 -6.66 1 98.25 36 PRO B CA 1
ATOM 939 C C . PRO B 1 36 ? -10.57 -1.676 -5.34 1 98.25 36 PRO B C 1
ATOM 941 O O . PRO B 1 36 ? -11.531 -1.392 -4.617 1 98.25 36 PRO B O 1
ATOM 944 N N . ALA B 1 37 ? -9.695 -2.57 -5.082 1 98.81 37 ALA B N 1
ATOM 945 C CA . ALA B 1 37 ? -9.812 -3.359 -3.861 1 98.81 37 ALA B CA 1
ATOM 946 C C . ALA B 1 37 ? -8.562 -3.232 -3 1 98.81 37 ALA B C 1
ATOM 948 O O . ALA B 1 37 ? -8.648 -3.088 -1.779 1 98.81 37 ALA B O 1
ATOM 949 N N . HIS B 1 38 ? -7.391 -3.275 -3.629 1 98.88 38 HIS B N 1
ATOM 950 C CA . HIS B 1 38 ? -6.117 -3.219 -2.92 1 98.88 38 HIS B CA 1
ATOM 951 C C . HIS B 1 38 ? -5.137 -2.289 -3.621 1 98.88 38 HIS B C 1
ATOM 953 O O . HIS B 1 38 ? -5.352 -1.908 -4.773 1 98.88 38 HIS B O 1
ATOM 959 N N . VAL B 1 39 ? -4.086 -1.939 -2.908 1 98.81 39 VAL B N 1
ATOM 960 C CA . VAL B 1 39 ? -2.994 -1.146 -3.465 1 98.81 39 VAL B CA 1
ATOM 961 C C . VAL B 1 39 ? -1.653 -1.761 -3.068 1 98.81 39 VAL B C 1
ATOM 963 O O . VAL B 1 39 ? -1.466 -2.17 -1.921 1 98.81 39 VAL B O 1
ATOM 966 N N . LEU B 1 40 ? -0.841 -1.864 -3.996 1 98.88 40 LEU B N 1
ATOM 967 C CA . LEU B 1 40 ? 0.541 -2.297 -3.822 1 98.88 40 LEU B CA 1
ATOM 968 C C . LEU B 1 40 ? 1.509 -1.149 -4.086 1 98.88 40 LEU B C 1
ATOM 970 O O . LEU B 1 40 ? 1.36 -0.423 -5.074 1 98.88 40 LEU B O 1
ATOM 974 N N . MET B 1 41 ? 2.459 -0.93 -3.178 1 98.56 41 MET B N 1
ATOM 975 C CA . MET B 1 41 ? 3.465 0.115 -3.348 1 98.56 41 MET B CA 1
ATOM 976 C C . MET B 1 41 ? 4.805 -0.322 -2.768 1 98.56 41 MET B C 1
ATOM 978 O O . MET B 1 41 ? 4.887 -1.34 -2.08 1 98.56 41 MET B O 1
ATOM 982 N N . SER B 1 42 ? 5.824 0.41 -3.076 1 98.81 42 SER B N 1
ATOM 983 C CA . SER B 1 42 ? 7.141 0.138 -2.504 1 98.81 42 SER B CA 1
ATOM 984 C C . SER B 1 42 ? 7.184 0.501 -1.022 1 98.81 42 SER B C 1
ATOM 986 O O . SER B 1 42 ? 6.383 1.314 -0.554 1 98.81 42 SER B O 1
ATOM 988 N N . ILE B 1 43 ? 8.102 -0.028 -0.357 1 98.31 43 ILE B N 1
ATOM 989 C CA . ILE B 1 43 ? 8.273 0.28 1.059 1 98.31 43 ILE B CA 1
ATOM 990 C C . ILE B 1 43 ? 8.633 1.755 1.226 1 98.31 43 ILE B C 1
ATOM 992 O O . ILE B 1 43 ? 8.211 2.395 2.193 1 98.31 43 ILE B O 1
ATOM 996 N N . GLU B 1 44 ? 9.344 2.328 0.344 1 97.06 44 GLU B N 1
ATOM 997 C CA . GLU B 1 44 ? 9.742 3.732 0.402 1 97.06 44 GLU B CA 1
ATOM 998 C C . GLU B 1 44 ? 8.531 4.652 0.28 1 97.06 44 GLU B C 1
ATOM 1000 O O . GLU B 1 44 ? 8.406 5.621 1.029 1 97.06 44 GLU B O 1
ATOM 1005 N N . LYS B 1 45 ? 7.684 4.324 -0.62 1 96 45 LYS B N 1
ATOM 1006 C CA . LYS B 1 45 ? 6.48 5.133 -0.803 1 96 45 LYS B CA 1
ATOM 1007 C C . LYS B 1 45 ? 5.57 5.047 0.419 1 96 45 LYS B C 1
ATOM 1009 O O . LYS B 1 45 ? 5 6.055 0.844 1 96 45 LYS B O 1
ATOM 1014 N N . PHE B 1 46 ? 5.496 3.945 0.975 1 96.75 46 PHE B N 1
ATOM 1015 C CA . PHE B 1 46 ? 4.68 3.756 2.168 1 96.75 46 PHE B CA 1
ATOM 1016 C C . PHE B 1 46 ? 5.227 4.574 3.332 1 96.75 46 PHE B C 1
ATOM 1018 O O . PHE B 1 46 ? 4.465 5.215 4.059 1 96.75 46 PHE B O 1
ATOM 1025 N N . ARG B 1 47 ? 6.449 4.566 3.506 1 93.94 47 ARG B N 1
ATOM 1026 C CA . ARG B 1 47 ? 7.098 5.332 4.57 1 93.94 47 ARG B CA 1
ATOM 1027 C C . ARG B 1 47 ? 6.855 6.824 4.391 1 93.94 47 ARG B C 1
ATOM 1029 O O . ARG B 1 47 ? 6.598 7.539 5.363 1 93.94 47 ARG B O 1
ATOM 1036 N N . GLU B 1 48 ? 6.941 7.246 3.217 1 90.81 48 GLU B N 1
ATOM 1037 C CA . GLU B 1 48 ? 6.672 8.648 2.92 1 90.81 48 GLU B CA 1
ATOM 1038 C C . GLU B 1 48 ? 5.25 9.039 3.318 1 90.81 48 GLU B C 1
ATOM 1040 O O . GLU B 1 48 ? 5.039 10.055 3.982 1 90.81 48 GLU B O 1
ATOM 1045 N N . LEU B 1 49 ? 4.34 8.227 2.91 1 89.31 49 LEU B N 1
ATOM 1046 C CA . LEU B 1 49 ? 2.934 8.5 3.178 1 89.31 49 LEU B CA 1
ATOM 1047 C C . LEU B 1 49 ? 2.639 8.43 4.672 1 89.31 49 LEU B C 1
ATOM 1049 O O . LEU B 1 49 ? 1.967 9.305 5.223 1 89.31 49 LEU B O 1
ATOM 1053 N N . SER B 1 50 ? 3.146 7.387 5.285 1 88.56 50 SER B N 1
ATOM 1054 C CA . SER B 1 50 ? 2.889 7.172 6.707 1 88.56 50 SER B CA 1
ATOM 1055 C C . SER B 1 50 ? 3.633 8.195 7.562 1 88.56 50 SER B C 1
ATOM 1057 O O . SER B 1 50 ? 3.111 8.656 8.578 1 88.56 50 SER B O 1
ATOM 1059 N N . GLY B 1 51 ? 4.875 8.461 7.184 1 84.75 51 GLY B N 1
ATOM 1060 C CA . GLY B 1 51 ? 5.668 9.438 7.914 1 84.75 51 GLY B CA 1
ATOM 1061 C C . GLY B 1 51 ? 5.113 10.852 7.82 1 84.75 51 GLY B C 1
ATOM 1062 O O . GLY B 1 51 ? 5.102 11.586 8.805 1 84.75 51 GLY B O 1
ATOM 1063 N N . GLN B 1 52 ? 4.762 11.164 6.688 1 77.19 52 GLN B N 1
ATOM 1064 C CA . GLN B 1 52 ? 4.195 12.492 6.484 1 77.19 52 GLN B CA 1
ATOM 1065 C C . GLN B 1 52 ? 2.951 12.695 7.34 1 77.19 52 GLN B C 1
ATOM 1067 O O . GLN B 1 52 ? 2.764 13.766 7.93 1 77.19 52 GLN B O 1
ATOM 1072 N N . THR B 1 53 ? 2.131 11.664 7.438 1 75.38 53 THR B N 1
ATOM 1073 C CA . THR B 1 53 ? 0.907 11.734 8.227 1 75.38 53 THR B CA 1
ATOM 1074 C C . THR B 1 53 ? 1.231 11.906 9.711 1 75.38 53 THR B C 1
ATOM 1076 O O . THR B 1 53 ? 0.639 12.75 10.383 1 75.38 53 THR B O 1
ATOM 1079 N N . ARG B 1 54 ? 2.207 11.195 10.164 1 76.31 54 ARG B N 1
ATOM 1080 C CA . ARG B 1 54 ? 2.584 11.258 11.57 1 76.31 54 ARG B CA 1
ATOM 1081 C C . ARG B 1 54 ? 3.209 12.609 11.914 1 76.31 54 ARG B C 1
ATOM 1083 O O . ARG B 1 54 ? 2.922 13.188 12.961 1 76.31 54 ARG B O 1
ATOM 1090 N N . ASN B 1 55 ? 4.078 13.109 11.047 1 77.12 55 ASN B N 1
ATOM 1091 C CA . ASN B 1 55 ? 4.727 14.391 11.289 1 77.12 55 ASN B CA 1
ATOM 1092 C C . ASN B 1 55 ? 3.715 15.531 11.328 1 77.12 55 ASN B C 1
ATOM 1094 O O . ASN B 1 55 ? 3.811 16.422 12.18 1 77.12 55 ASN B O 1
ATOM 1098 N N . ILE B 1 56 ? 2.828 15.43 10.508 1 69.44 56 ILE B N 1
ATOM 1099 C CA . ILE B 1 56 ? 1.821 16.484 10.43 1 69.44 56 ILE B CA 1
ATOM 1100 C C . ILE B 1 56 ? 0.939 16.438 11.68 1 69.44 56 ILE B C 1
ATOM 1102 O O . ILE B 1 56 ? 0.622 17.484 12.258 1 69.44 56 ILE B O 1
ATOM 1106 N N . LEU B 1 57 ? 0.579 15.25 12.062 1 68.88 57 LEU B N 1
ATOM 1107 C CA . LEU B 1 57 ? -0.243 15.094 13.258 1 68.88 57 LEU B CA 1
ATOM 1108 C C . LEU B 1 57 ? 0.495 15.586 14.5 1 68.88 57 LEU B C 1
ATOM 1110 O O . LEU B 1 57 ? -0.107 16.203 15.383 1 68.88 57 LEU B O 1
ATOM 1114 N N . GLN B 1 58 ? 1.781 15.266 14.469 1 70.12 58 GLN B N 1
ATOM 1115 C CA . GLN B 1 58 ? 2.602 15.75 15.578 1 70.12 58 GLN B CA 1
ATOM 1116 C C . GLN B 1 58 ? 2.691 17.281 15.562 1 70.12 58 GLN B C 1
ATOM 1118 O O . GLN B 1 58 ? 2.627 17.906 16.625 1 70.12 58 GLN B O 1
ATOM 1123 N N . LEU B 1 59 ? 2.73 17.828 14.336 1 67.88 59 LEU B N 1
ATOM 11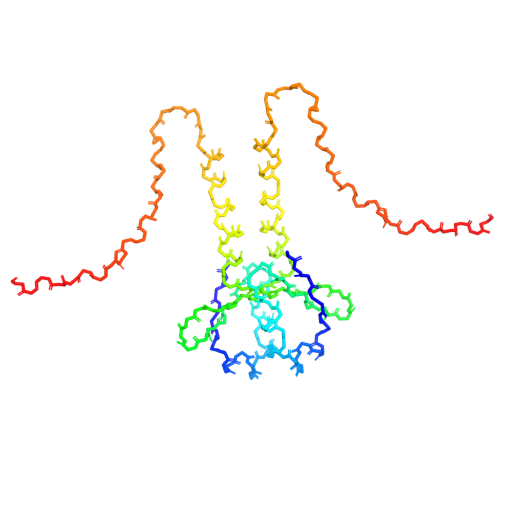24 C CA . LEU B 1 59 ? 2.807 19.281 14.188 1 67.88 59 LEU B CA 1
ATOM 1125 C C . LEU B 1 59 ? 1.495 19.938 14.602 1 67.88 59 LEU B C 1
ATOM 1127 O O . LEU B 1 59 ? 1.499 21 15.219 1 67.88 59 LEU B O 1
ATOM 1131 N N . LEU B 1 60 ? 0.395 19.281 14.305 1 66.19 60 LEU B N 1
ATOM 1132 C CA . LEU B 1 60 ? -0.923 19.828 14.609 1 66.19 60 LEU B CA 1
ATOM 1133 C C . LEU B 1 60 ? -1.252 19.656 16.094 1 66.19 60 LEU B C 1
ATOM 1135 O O . LEU B 1 60 ? -2.012 20.438 16.656 1 66.19 60 LEU B O 1
ATOM 1139 N N . ALA B 1 61 ? -0.908 18.562 16.562 1 58.19 61 ALA B N 1
ATOM 1140 C CA . ALA B 1 61 ? -1.155 18.281 17.984 1 58.19 61 ALA B CA 1
ATOM 1141 C C . ALA B 1 61 ? -0.291 19.156 18.875 1 58.19 61 ALA B C 1
ATOM 1143 O O . ALA B 1 61 ? -0.463 19.172 20.094 1 58.19 61 ALA B O 1
ATOM 1144 N N . MET B 1 62 ? 0.825 19.828 18.219 1 51.94 62 MET B N 1
ATOM 1145 C CA . MET B 1 62 ? 1.639 20.719 19.047 1 51.94 62 MET B CA 1
ATOM 1146 C C . MET B 1 62 ? 0.838 21.938 19.469 1 51.94 62 MET B C 1
ATOM 1148 O O . MET B 1 62 ? 0.457 22.766 18.641 1 51.94 62 MET B O 1
ATOM 1152 N N . PRO B 1 63 ? -0.037 21.953 20.391 1 46.75 63 PRO B N 1
ATOM 1153 C CA . PRO B 1 63 ? -0.612 23.203 20.922 1 46.75 63 PRO B CA 1
ATOM 1154 C C . PRO B 1 63 ? 0.298 24.406 20.703 1 46.75 63 PRO B C 1
ATOM 1156 O O . PRO B 1 63 ? 1.487 24.25 20.422 1 46.75 63 PRO B O 1
ATOM 1159 N N . GLU B 1 64 ? 0.269 26 21.297 1 42.81 64 GLU B N 1
ATOM 1160 C CA . GLU B 1 64 ? 1.176 27.125 21.516 1 42.81 64 GLU B CA 1
ATOM 1161 C C . GLU B 1 64 ? 2.594 26.641 21.797 1 42.81 64 GLU B C 1
ATOM 1163 O O . GLU B 1 64 ? 2.801 25.469 22.141 1 42.81 64 GLU B O 1
ATOM 1168 N N . ALA B 1 65 ? 4.082 27.594 22.078 1 38.81 65 ALA B N 1
ATOM 1169 C CA . ALA B 1 65 ? 5.395 27.578 22.734 1 38.81 65 ALA B CA 1
ATOM 1170 C C . ALA B 1 65 ? 5.414 26.578 23.891 1 38.81 65 ALA B C 1
ATOM 1172 O O . ALA B 1 65 ? 6.453 26.375 24.516 1 38.81 65 ALA B O 1
ATOM 1173 N N . ALA B 1 66 ? 4.656 26.375 24.906 1 38.06 66 ALA B N 1
ATOM 1174 C CA . ALA B 1 66 ? 5.164 25.812 26.156 1 38.06 66 ALA B CA 1
ATOM 1175 C C . ALA B 1 66 ? 5.695 24.406 25.953 1 38.06 66 ALA B C 1
ATOM 1177 O O . ALA B 1 66 ? 5.473 23.797 24.906 1 38.06 66 ALA B O 1
ATOM 1178 N N . ASP B 1 67 ? 5.781 23.062 26.875 1 35.28 67 ASP B N 1
ATOM 1179 C CA . ASP B 1 67 ? 6.754 21.969 26.984 1 35.28 67 ASP B CA 1
ATOM 1180 C C . ASP B 1 67 ? 6.582 20.953 25.859 1 35.28 67 ASP B C 1
ATOM 1182 O O . ASP B 1 67 ? 6.559 19.75 26.094 1 35.28 67 ASP B O 1
ATOM 1186 N N . ILE B 1 68 ? 5.977 21.016 24.938 1 35 68 ILE B N 1
ATOM 1187 C CA . ILE B 1 68 ? 5.645 19.781 24.219 1 35 68 ILE B CA 1
ATOM 1188 C C . ILE B 1 68 ? 6.895 19.234 23.531 1 35 68 ILE B C 1
ATOM 1190 O O . ILE B 1 68 ? 7.48 19.891 22.672 1 35 68 ILE B O 1
ATOM 1194 N N . ASP B 1 69 ? 7.68 18.234 24.078 1 32.72 69 ASP B N 1
ATOM 1195 C CA . ASP B 1 69 ? 8.695 17.234 23.766 1 32.72 69 ASP B CA 1
ATOM 1196 C C . ASP B 1 69 ? 8.367 16.5 22.469 1 32.72 69 ASP B C 1
ATOM 1198 O O . ASP B 1 69 ? 7.352 15.797 22.391 1 32.72 69 ASP B O 1
ATOM 1202 N N . PHE B 1 70 ? 8.422 16.953 21.391 1 32.34 70 PHE B N 1
ATOM 1203 C CA . PHE B 1 70 ? 8.586 16.234 20.141 1 32.34 70 PHE B CA 1
ATOM 1204 C C . PHE B 1 70 ? 9.516 15.031 20.328 1 32.34 70 PHE B C 1
ATOM 1206 O O . PHE B 1 70 ? 10.734 15.188 20.422 1 32.34 70 PHE B O 1
ATOM 1213 N N . ASP B 1 71 ? 9.25 14.133 21.281 1 31 71 ASP B N 1
ATOM 1214 C CA . ASP B 1 71 ? 10.031 12.898 21.375 1 31 71 ASP B CA 1
ATOM 1215 C C . ASP B 1 71 ? 10.07 12.18 20.016 1 31 71 ASP B C 1
ATOM 1217 O O . ASP B 1 71 ? 9.055 11.664 19.562 1 31 71 ASP B O 1
ATOM 1221 N N . ILE B 1 72 ? 10.469 12.766 19.016 1 30.72 72 ILE B N 1
ATOM 1222 C CA . ILE B 1 72 ? 10.922 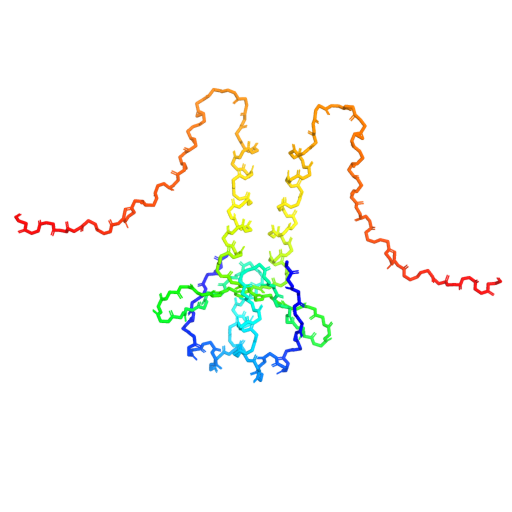11.992 17.859 1 30.72 72 ILE B CA 1
ATOM 1223 C C . ILE B 1 72 ? 11.633 10.734 18.328 1 30.72 72 ILE B C 1
ATOM 1225 O O . ILE B 1 72 ? 12.656 10.805 19.016 1 30.72 72 ILE B O 1
ATOM 1229 N N . GLU B 1 73 ? 10.922 9.711 18.578 1 28.77 73 GLU B N 1
ATOM 1230 C CA . GLU B 1 73 ? 11.414 8.359 18.859 1 28.77 73 GLU B CA 1
ATOM 1231 C C . GLU B 1 73 ? 12.594 8 17.953 1 28.77 73 GLU B C 1
ATOM 1233 O O . GLU B 1 73 ? 12.461 8.008 16.734 1 28.77 73 GLU B O 1
ATOM 1238 N N . ARG B 1 74 ? 13.812 8.531 18.25 1 29.12 74 ARG B N 1
ATOM 1239 C CA . ARG B 1 74 ? 15.102 7.898 17.984 1 29.12 74 ARG B CA 1
ATOM 1240 C C . ARG B 1 74 ? 15.008 6.383 18.141 1 29.12 74 ARG B C 1
ATOM 1242 O O . ARG B 1 74 ? 14.633 5.879 19.188 1 29.12 74 ARG B O 1
ATOM 1249 N N . THR B 1 75 ? 14.508 5.801 17.109 1 29.47 75 THR B N 1
ATOM 1250 C CA . THR B 1 75 ? 14.727 4.359 17.047 1 29.47 75 THR B CA 1
ATOM 1251 C C . THR B 1 75 ? 16.156 4.008 17.438 1 29.47 75 THR B C 1
ATOM 1253 O O . THR B 1 75 ? 17.109 4.352 16.719 1 29.47 75 THR B O 1
ATOM 1256 N N . LYS B 1 76 ? 16.469 4.098 18.672 1 28.9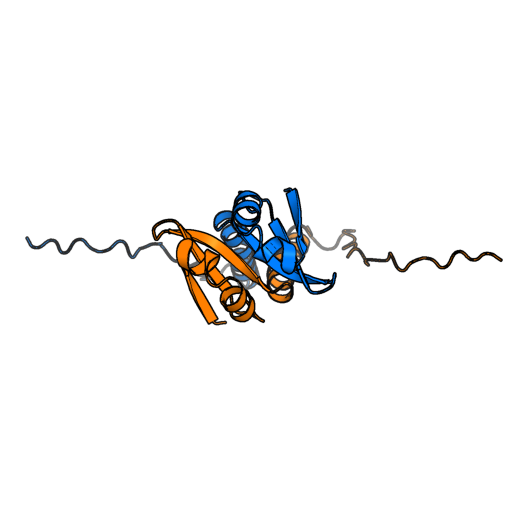2 76 LYS B N 1
ATOM 1257 C CA . LYS B 1 76 ? 17.547 3.619 19.516 1 28.92 76 LYS B CA 1
ATOM 1258 C C . LYS B 1 76 ? 17.875 2.156 19.234 1 28.92 76 LYS B C 1
ATOM 1260 O O . LYS B 1 76 ? 18.922 1.652 19.641 1 28.92 76 LYS B O 1
ATOM 1265 N N . ASP B 1 77 ? 17 1.305 18.984 1 29.92 77 ASP B N 1
ATOM 1266 C CA . ASP B 1 77 ? 17.5 0.015 19.453 1 29.92 77 ASP B CA 1
ATOM 1267 C C . ASP B 1 77 ? 18.75 -0.412 18.688 1 29.92 77 ASP B C 1
ATOM 1269 O O . ASP B 1 77 ? 18.656 -0.931 17.578 1 29.92 77 ASP B O 1
ATOM 1273 N N . LEU B 1 78 ? 19.719 0.488 18.625 1 27.58 78 LEU B N 1
ATOM 1274 C CA . LEU B 1 78 ? 20.969 -0.204 18.328 1 27.58 78 LEU B CA 1
ATOM 1275 C C . LEU B 1 78 ? 21.266 -1.271 19.375 1 27.58 78 LEU B C 1
ATOM 1277 O O . LEU B 1 78 ? 20.922 -1.112 20.547 1 27.58 78 LEU B O 1
ATOM 1281 N N . PRO B 1 79 ? 21.422 -2.516 19.016 1 29.48 79 PRO B N 1
ATOM 1282 C CA . PRO B 1 79 ? 21.797 -3.557 19.984 1 29.48 79 PRO B CA 1
ATOM 1283 C C . PRO B 1 79 ? 22.922 -3.133 20.906 1 29.48 79 PRO B C 1
ATOM 1285 O O . PRO B 1 79 ? 23.875 -2.469 20.469 1 29.48 79 PRO B O 1
ATOM 1288 N N . ARG B 1 80 ? 22.578 -2.727 22.047 1 30.59 80 ARG B N 1
ATOM 1289 C CA . ARG B 1 80 ? 23.5 -2.527 23.156 1 30.59 80 ARG B CA 1
ATOM 1290 C C . ARG B 1 80 ? 24.438 -3.727 23.312 1 30.59 80 ARG B C 1
ATOM 1292 O O . ARG B 1 80 ? 23.969 -4.855 23.5 1 30.59 80 ARG B O 1
ATOM 1299 N N . ALA B 1 81 ? 25.516 -3.646 22.594 1 30.75 81 ALA B N 1
ATOM 1300 C CA . ALA B 1 81 ? 26.594 -4.59 22.875 1 30.75 81 ALA B CA 1
ATOM 1301 C C . ALA B 1 81 ? 26.859 -4.68 24.375 1 30.75 81 ALA B C 1
ATOM 1303 O O . ALA B 1 81 ? 26.938 -3.656 25.062 1 30.75 81 ALA B O 1
ATOM 1304 N N . VAL B 1 82 ? 26.172 -5.629 25.031 1 29.56 82 VAL B N 1
ATOM 1305 C CA . VAL B 1 82 ? 26.375 -6.008 26.438 1 29.56 82 VAL B CA 1
ATOM 1306 C C . VAL B 1 82 ? 27.875 -5.945 26.766 1 29.56 82 VAL B C 1
ATOM 1308 O O . VAL B 1 82 ? 28.703 -6.434 26.016 1 29.56 82 VAL B O 1
ATOM 1311 N N . ASP B 1 83 ? 28.094 -4.914 27.375 1 29.89 83 ASP B N 1
ATOM 1312 C CA . ASP B 1 83 ? 29.375 -4.68 28.047 1 29.89 83 ASP B CA 1
ATOM 1313 C C . ASP B 1 83 ? 29.719 -5.832 28.984 1 29.89 83 ASP B C 1
ATOM 1315 O O . ASP B 1 83 ? 29.016 -6.055 29.984 1 29.89 83 ASP B O 1
ATOM 1319 N N . LEU B 1 84 ? 29.969 -7.008 28.422 1 29.56 84 LEU B N 1
ATOM 1320 C CA . LEU B 1 84 ? 30.484 -8.078 29.281 1 29.56 84 LEU B CA 1
ATOM 1321 C C . LEU B 1 84 ? 31.797 -7.66 29.922 1 29.56 84 LEU B C 1
ATOM 1323 O O . LEU B 1 84 ? 32.5 -8.492 30.516 1 29.56 84 LEU B O 1
ATOM 1327 N N . SER B 1 85 ? 31.969 -6.293 30.172 1 29.09 85 SER B N 1
ATOM 1328 C CA . SER B 1 85 ? 33.094 -6.312 31.094 1 29.09 85 SER B CA 1
ATOM 1329 C C . SER B 1 85 ? 32.625 -6.465 32.531 1 29.09 85 SER B C 1
ATOM 1331 O O . SER B 1 85 ? 31.516 -6.09 32.875 1 29.09 85 SER B O 1
#

InterPro domains:
  IPR006442 Type II toxin-antitoxin system, antitoxin Phd/YefM [PF02604] (5-66)
  IPR036165 YefM-like superfamily [SSF143120] (5-73)